Protein AF-A0A235BX98-F1 (afdb_monomer)

pLDDT: mean 77.64, std 10.69, range [43.06, 91.69]

Organism: NCBI:txid1973747

Radius of gyration: 21.09 Å; Cα contacts (8 Å, |Δi|>4): 47; chains: 1; bounding box: 27×21×73 Å

Structure (mmCIF, N/CA/C/O backbone):
data_AF-A0A235BX98-F1
#
_entry.id   AF-A0A235BX98-F1
#
loop_
_atom_site.group_PDB
_atom_site.id
_atom_site.type_symbol
_atom_site.label_atom_id
_atom_site.label_alt_id
_atom_site.label_comp_id
_atom_site.label_asym_id
_atom_site.label_entity_id
_atom_site.label_seq_id
_atom_site.pdbx_PDB_ins_code
_atom_site.Cartn_x
_atom_site.Cartn_y
_atom_site.Cartn_z
_atom_site.occupancy
_atom_site.B_iso_or_equiv
_atom_site.auth_seq_id
_atom_site.auth_comp_id
_atom_site.auth_asym_id
_atom_site.auth_atom_id
_atom_site.pdbx_PDB_model_num
ATOM 1 N N . MET A 1 1 ? -10.513 -13.742 -60.213 1.00 43.06 1 MET A N 1
ATOM 2 C CA . MET A 1 1 ? -10.405 -12.403 -59.591 1.00 43.06 1 MET A CA 1
ATOM 3 C C . MET A 1 1 ? -9.758 -12.582 -58.226 1.00 43.06 1 MET A C 1
ATOM 5 O O . MET A 1 1 ? -10.316 -13.288 -57.399 1.00 43.06 1 MET A O 1
ATOM 9 N N . ALA A 1 2 ? -8.540 -12.075 -58.023 1.00 49.12 2 ALA A N 1
ATOM 10 C CA . ALA A 1 2 ? -7.800 -12.284 -56.780 1.00 49.12 2 ALA A CA 1
ATOM 11 C C . ALA A 1 2 ? -8.336 -11.345 -55.689 1.00 49.12 2 ALA A C 1
ATOM 13 O O . ALA A 1 2 ? -8.170 -10.127 -55.777 1.00 49.12 2 ALA A O 1
ATOM 14 N N . HIS A 1 3 ? -8.999 -11.908 -54.678 1.00 54.88 3 HIS A N 1
ATOM 15 C CA . HIS A 1 3 ? -9.428 -11.166 -53.498 1.00 54.88 3 HIS A CA 1
ATOM 16 C C . HIS A 1 3 ? -8.187 -10.673 -52.746 1.00 54.88 3 HIS A C 1
ATOM 18 O O . HIS A 1 3 ? -7.486 -11.443 -52.092 1.00 54.88 3 HIS A O 1
ATOM 24 N N . LYS A 1 4 ? -7.891 -9.374 -52.866 1.00 55.81 4 LYS A N 1
ATOM 25 C CA . LYS A 1 4 ? -6.885 -8.695 -52.046 1.00 55.81 4 LYS A CA 1
ATOM 26 C C . LYS A 1 4 ? -7.403 -8.680 -50.607 1.00 55.81 4 LYS A C 1
ATOM 28 O O . LYS A 1 4 ? -8.223 -7.836 -50.256 1.00 55.81 4 LYS A O 1
ATOM 33 N N . GLY A 1 5 ? -6.969 -9.652 -49.806 1.00 60.22 5 GLY A N 1
ATOM 34 C CA . GLY A 1 5 ? -7.255 -9.699 -48.375 1.00 60.22 5 GLY A CA 1
ATOM 35 C C . GLY A 1 5 ? -6.841 -8.388 -47.705 1.00 60.22 5 GLY A C 1
ATOM 36 O O . GLY A 1 5 ? -5.775 -7.841 -47.995 1.00 60.22 5 GLY A O 1
ATOM 37 N N . ALA A 1 6 ? -7.713 -7.854 -46.850 1.00 63.69 6 ALA A N 1
ATOM 38 C CA . ALA A 1 6 ? -7.448 -6.633 -46.106 1.00 63.69 6 ALA A CA 1
ATOM 39 C C . ALA A 1 6 ? -6.209 -6.831 -45.220 1.00 63.69 6 ALA A C 1
ATOM 41 O O . ALA A 1 6 ? -6.174 -7.719 -44.370 1.00 63.69 6 ALA A O 1
ATOM 42 N N . TRP A 1 7 ? -5.183 -6.004 -45.418 1.00 63.41 7 TRP A N 1
ATOM 43 C CA . TRP A 1 7 ? -3.986 -6.000 -44.583 1.00 63.41 7 TRP A CA 1
ATOM 44 C C . TRP A 1 7 ? -4.337 -5.434 -43.202 1.00 63.41 7 TRP A C 1
ATOM 46 O O . TRP A 1 7 ? -4.240 -4.229 -42.965 1.00 63.41 7 TRP A O 1
ATOM 56 N N . ILE A 1 8 ? -4.776 -6.295 -42.283 1.00 66.94 8 ILE A N 1
ATOM 57 C CA . ILE A 1 8 ? -5.010 -5.923 -40.886 1.00 66.94 8 ILE A CA 1
ATOM 58 C C . ILE A 1 8 ? -3.639 -5.715 -40.232 1.00 66.94 8 ILE A C 1
ATOM 60 O O . ILE A 1 8 ? -2.958 -6.665 -39.850 1.00 66.94 8 ILE A O 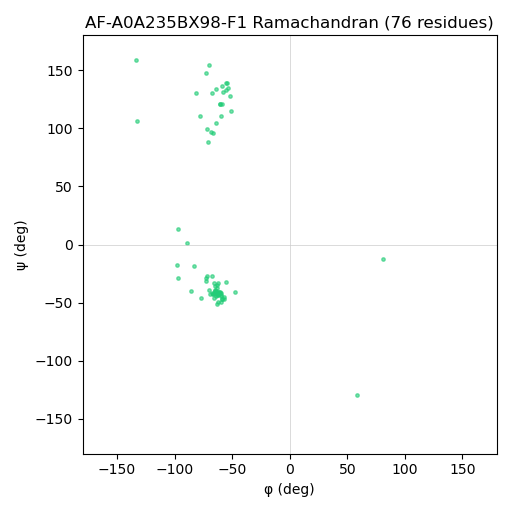1
ATOM 64 N N . LYS A 1 9 ? -3.205 -4.456 -40.110 1.00 66.88 9 LYS A N 1
ATOM 65 C CA . LYS A 1 9 ? -2.035 -4.102 -39.296 1.00 66.88 9 LYS A CA 1
ATOM 66 C C . LYS A 1 9 ? -2.385 -4.328 -37.824 1.00 66.88 9 LYS A C 1
ATOM 68 O O . LYS A 1 9 ? -2.994 -3.467 -37.193 1.00 66.88 9 LYS A O 1
ATOM 73 N N . VAL A 1 10 ? -2.002 -5.481 -37.277 1.00 72.00 10 VAL A N 1
ATOM 74 C CA . VAL A 1 10 ? -2.089 -5.755 -35.836 1.00 72.00 10 VAL A CA 1
ATOM 75 C C . VAL A 1 10 ? -1.242 -4.707 -35.109 1.00 72.00 10 VAL A C 1
ATOM 77 O O . VAL A 1 10 ? -0.016 -4.685 -35.236 1.00 72.00 10 VAL A O 1
ATOM 80 N N . ARG A 1 11 ? -1.890 -3.789 -34.381 1.00 70.44 11 ARG A N 1
ATOM 81 C CA . ARG A 1 11 ? -1.191 -2.821 -33.524 1.00 70.44 11 ARG A CA 1
ATOM 82 C C . ARG A 1 11 ? -0.405 -3.616 -32.481 1.00 70.44 11 ARG A C 1
ATOM 84 O O . ARG A 1 11 ? -1.005 -4.364 -31.712 1.00 70.44 11 ARG A O 1
ATOM 91 N N . ARG A 1 12 ? 0.923 -3.452 -32.438 1.00 69.00 12 ARG A N 1
ATOM 92 C CA . ARG A 1 12 ? 1.722 -3.956 -31.311 1.00 69.00 12 ARG A CA 1
ATOM 93 C C . ARG A 1 12 ? 1.141 -3.373 -30.022 1.00 69.00 12 ARG A C 1
ATOM 95 O O . ARG A 1 12 ? 0.866 -2.173 -29.967 1.00 69.00 12 ARG A O 1
ATOM 102 N N . GLN A 1 13 ? 0.942 -4.222 -29.014 1.00 71.56 13 GLN A N 1
ATOM 103 C CA . GLN A 1 13 ? 0.612 -3.751 -27.673 1.00 71.56 13 GLN A CA 1
ATOM 104 C C . GLN A 1 13 ? 1.689 -2.759 -27.229 1.00 71.56 13 GLN A C 1
ATOM 106 O O . GLN A 1 13 ? 2.872 -2.954 -27.520 1.00 71.56 13 GLN A O 1
ATOM 111 N N . MET A 1 14 ? 1.268 -1.675 -26.572 1.00 64.75 14 MET A N 1
ATOM 112 C CA . MET A 1 14 ? 2.202 -0.717 -25.986 1.00 64.75 14 MET A CA 1
ATOM 113 C C . MET A 1 14 ? 3.195 -1.481 -25.107 1.00 64.75 14 MET A C 1
ATOM 115 O O . MET A 1 14 ? 2.788 -2.277 -24.259 1.00 64.75 14 MET A O 1
ATOM 119 N N . SER A 1 15 ? 4.494 -1.267 -25.333 1.00 68.88 15 SER A N 1
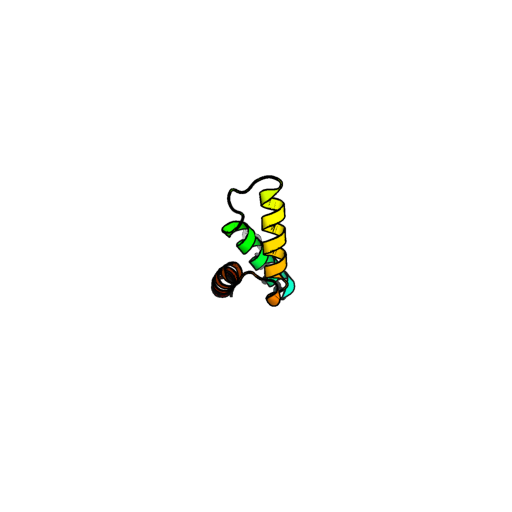ATOM 120 C CA . SER A 1 15 ? 5.530 -1.812 -24.457 1.00 68.88 15 SER A CA 1
ATOM 121 C C . SER A 1 15 ? 5.251 -1.347 -23.032 1.00 68.88 15 SER A C 1
ATOM 123 O O . SER A 1 15 ? 4.900 -0.180 -22.842 1.00 68.88 15 SER A O 1
ATOM 125 N N . LYS A 1 16 ? 5.417 -2.230 -22.037 1.00 68.56 16 LYS A N 1
ATOM 126 C CA . LYS A 1 16 ? 5.326 -1.834 -20.626 1.00 68.56 16 LYS A CA 1
ATOM 127 C C . LYS A 1 16 ? 6.234 -0.622 -20.407 1.00 68.56 16 LYS A C 1
ATOM 129 O O . LYS A 1 16 ? 7.443 -0.721 -20.602 1.00 68.56 16 LYS A O 1
ATOM 134 N N . TYR A 1 17 ? 5.640 0.521 -20.070 1.00 59.31 17 TYR A N 1
ATOM 135 C CA . TYR A 1 17 ? 6.407 1.702 -19.703 1.00 59.31 17 TYR A CA 1
ATOM 136 C C . TYR A 1 17 ? 7.181 1.368 -18.422 1.00 59.31 17 TYR A C 1
ATOM 138 O O . TYR A 1 17 ? 6.589 0.755 -17.528 1.00 59.31 17 TYR A O 1
ATOM 146 N N . PRO A 1 18 ? 8.481 1.694 -18.325 1.00 66.50 18 PRO A N 1
ATOM 147 C CA . PRO A 1 18 ? 9.232 1.431 -17.108 1.00 66.50 18 PRO A CA 1
ATOM 148 C C . PRO A 1 18 ? 8.566 2.165 -15.938 1.00 66.50 18 PRO A C 1
ATOM 150 O O . PRO A 1 18 ? 8.401 3.384 -15.977 1.00 66.50 18 PRO A O 1
ATOM 153 N N . GLU A 1 19 ? 8.144 1.418 -14.914 1.00 78.56 19 GLU A N 1
ATOM 154 C CA . GLU A 1 19 ? 7.549 2.013 -13.717 1.00 78.56 19 GLU A CA 1
ATOM 155 C C . GLU A 1 19 ? 8.620 2.800 -12.954 1.00 78.56 19 GLU A C 1
ATOM 157 O O . GLU A 1 19 ? 9.707 2.290 -12.666 1.00 78.56 19 GLU A O 1
ATOM 162 N N . THR A 1 20 ? 8.316 4.047 -12.598 1.00 84.75 20 THR A N 1
ATOM 163 C CA . THR A 1 20 ? 9.219 4.845 -11.763 1.00 84.75 20 THR A CA 1
ATOM 164 C C . THR A 1 20 ? 9.245 4.294 -10.328 1.00 84.75 20 THR A C 1
ATOM 166 O O . THR A 1 20 ? 8.257 3.718 -9.860 1.00 84.75 20 THR A O 1
ATOM 169 N N . PRO A 1 21 ? 10.326 4.509 -9.554 1.00 83.12 21 PRO A N 1
ATOM 170 C CA . PRO A 1 21 ? 10.374 4.094 -8.148 1.00 83.12 21 PRO A CA 1
ATOM 171 C C . PRO A 1 21 ? 9.217 4.658 -7.308 1.00 83.12 21 PRO A C 1
ATOM 173 O O . PRO A 1 21 ? 8.726 4.010 -6.388 1.00 83.12 21 PRO A O 1
ATOM 176 N N . GLN A 1 22 ? 8.741 5.858 -7.649 1.00 81.12 22 GLN A N 1
ATOM 177 C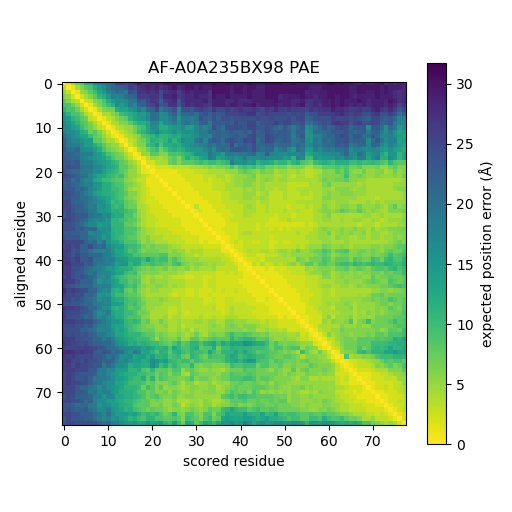 CA . GLN A 1 22 ? 7.569 6.470 -7.023 1.00 81.12 22 GLN A CA 1
ATOM 178 C C . GLN A 1 22 ? 6.283 5.703 -7.350 1.00 81.12 22 GLN A C 1
ATOM 180 O O . GLN A 1 22 ? 5.483 5.459 -6.450 1.00 81.12 22 GLN A O 1
ATOM 185 N N . GLN A 1 23 ? 6.098 5.271 -8.602 1.00 82.25 23 GLN A N 1
ATOM 186 C CA . GLN A 1 23 ? 4.944 4.461 -9.005 1.00 82.25 23 GLN A CA 1
ATOM 187 C C . GLN A 1 23 ? 4.915 3.120 -8.265 1.00 82.25 23 GLN A C 1
ATOM 189 O O . GLN A 1 23 ? 3.859 2.732 -7.761 1.00 82.25 23 GLN A O 1
ATOM 194 N N . LYS A 1 24 ? 6.075 2.472 -8.085 1.00 83.81 24 LYS A N 1
ATOM 195 C CA . LYS A 1 24 ? 6.190 1.263 -7.253 1.00 83.81 24 LYS A CA 1
ATOM 196 C C . LYS A 1 24 ? 5.754 1.515 -5.805 1.00 83.81 24 LYS A C 1
ATOM 198 O O . LYS A 1 24 ? 4.947 0.760 -5.266 1.00 83.81 24 LYS A O 1
ATOM 203 N N . LYS A 1 25 ? 6.215 2.610 -5.185 1.00 82.38 25 LYS A N 1
ATOM 204 C CA . LYS A 1 25 ? 5.813 2.988 -3.814 1.00 82.38 25 LYS A CA 1
ATOM 205 C C . LYS A 1 25 ? 4.312 3.264 -3.696 1.00 82.38 25 LYS A C 1
ATOM 207 O O . LYS A 1 25 ? 3.690 2.809 -2.741 1.00 82.38 25 LYS A O 1
ATOM 212 N N . VAL A 1 26 ? 3.716 3.954 -4.673 1.00 84.19 26 VAL A N 1
ATOM 213 C CA . VAL A 1 26 ? 2.264 4.213 -4.711 1.00 84.19 26 VAL A CA 1
ATOM 214 C C . VAL A 1 26 ? 1.480 2.906 -4.822 1.00 84.19 26 VAL A C 1
ATOM 216 O O . VAL A 1 26 ? 0.502 2.717 -4.099 1.00 84.19 26 VAL A O 1
ATOM 219 N N . LYS A 1 27 ? 1.928 1.982 -5.679 1.00 85.44 27 LYS A N 1
ATOM 220 C CA . LYS A 1 27 ? 1.315 0.659 -5.844 1.00 85.44 27 LYS A CA 1
ATOM 221 C C . LYS A 1 27 ? 1.340 -0.134 -4.534 1.00 85.44 27 LYS A C 1
ATOM 223 O O . LYS A 1 27 ? 0.294 -0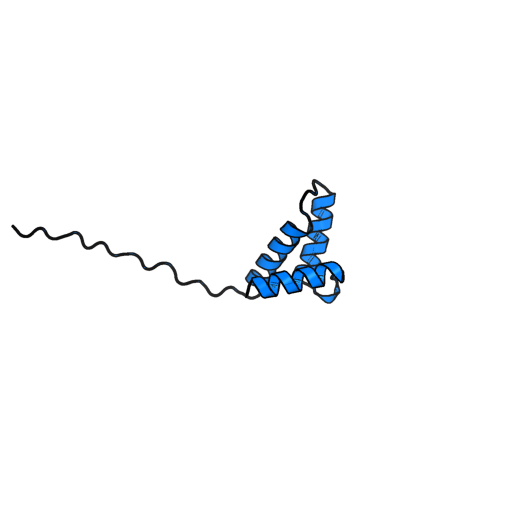.606 -4.095 1.00 85.44 27 LYS A O 1
ATOM 228 N N . ILE A 1 28 ? 2.497 -0.203 -3.873 1.00 84.88 28 ILE A N 1
ATOM 229 C CA . ILE A 1 28 ? 2.653 -0.869 -2.569 1.00 84.88 28 ILE A CA 1
ATOM 230 C C . ILE A 1 28 ? 1.791 -0.191 -1.496 1.00 84.88 28 ILE A C 1
ATOM 232 O O . ILE A 1 28 ? 1.103 -0.874 -0.742 1.00 84.88 28 ILE A O 1
ATOM 236 N N . GLY A 1 29 ? 1.764 1.144 -1.453 1.00 85.19 29 GLY A N 1
ATOM 237 C CA . GLY A 1 29 ? 0.914 1.896 -0.529 1.00 85.19 29 GLY A CA 1
ATOM 238 C C . GLY A 1 29 ? -0.574 1.588 -0.715 1.00 85.19 29 GLY A C 1
ATOM 239 O O . GLY A 1 29 ? -1.286 1.381 0.264 1.00 85.19 29 GLY A O 1
ATOM 240 N N . GLY A 1 30 ? -1.040 1.478 -1.962 1.00 85.88 30 GLY A N 1
ATOM 241 C CA . GLY A 1 30 ? -2.411 1.067 -2.272 1.00 85.88 30 GLY A CA 1
ATOM 242 C C . GLY A 1 30 ? -2.738 -0.351 -1.794 1.00 85.88 30 GLY A C 1
ATOM 243 O O . GLY A 1 30 ? -3.802 -0.569 -1.212 1.00 85.88 30 GLY A O 1
ATOM 244 N N . LEU A 1 31 ? -1.817 -1.301 -1.987 1.00 86.62 31 LEU A N 1
ATOM 245 C CA . LEU A 1 31 ? -1.970 -2.677 -1.501 1.00 86.62 31 LEU A CA 1
ATOM 246 C C . LEU A 1 31 ? -2.012 -2.737 0.030 1.00 86.62 31 LEU A C 1
ATOM 248 O O . LEU A 1 31 ? -2.900 -3.374 0.591 1.00 86.62 31 LEU A O 1
ATOM 252 N N . LEU A 1 32 ? -1.127 -2.004 0.707 1.00 85.75 32 LEU A N 1
ATOM 253 C CA . LEU A 1 32 ? -1.131 -1.912 2.166 1.00 85.75 32 LEU A CA 1
ATOM 254 C C . LEU A 1 32 ? -2.451 -1.350 2.703 1.00 85.75 32 LEU A C 1
ATOM 256 O O . LEU A 1 32 ? -2.996 -1.895 3.658 1.00 85.75 32 LEU A O 1
ATOM 260 N N . ILE A 1 33 ? -3.000 -0.295 2.088 1.00 88.12 33 ILE A N 1
ATOM 261 C CA . ILE A 1 33 ? -4.297 0.267 2.505 1.00 88.12 33 ILE A CA 1
ATOM 262 C C . ILE A 1 33 ? -5.394 -0.790 2.365 1.00 88.12 33 ILE A C 1
ATOM 264 O O . ILE A 1 33 ? -6.246 -0.917 3.244 1.00 88.12 33 ILE A O 1
ATOM 268 N N . ARG A 1 34 ? -5.375 -1.555 1.269 1.00 86.94 34 ARG A N 1
ATOM 269 C CA . ARG A 1 34 ? -6.372 -2.593 1.003 1.00 86.94 34 ARG A CA 1
ATOM 270 C C . ARG A 1 34 ? -6.335 -3.717 2.035 1.00 86.94 34 ARG A C 1
ATOM 272 O O . ARG A 1 34 ? -7.404 -4.180 2.420 1.00 86.94 34 ARG A O 1
ATOM 279 N N . GLU A 1 35 ? -5.151 -4.143 2.460 1.00 86.81 35 GLU A N 1
ATOM 280 C CA . GLU A 1 35 ? -4.992 -5.213 3.451 1.00 86.81 35 GLU A CA 1
ATOM 281 C C . GLU A 1 35 ? -5.267 -4.718 4.878 1.00 86.81 35 GLU A C 1
ATOM 283 O O . GLU A 1 35 ? -6.019 -5.338 5.626 1.00 86.81 35 GLU A O 1
ATOM 288 N N . VAL A 1 36 ? -4.714 -3.561 5.248 1.00 86.94 36 VAL A N 1
ATOM 289 C CA . VAL A 1 36 ? -4.717 -3.066 6.635 1.00 86.94 36 VAL A CA 1
ATOM 290 C C . VAL A 1 36 ? -5.991 -2.295 6.979 1.00 86.94 36 VAL A C 1
ATOM 292 O O . VAL A 1 36 ? -6.523 -2.418 8.082 1.00 86.94 36 VAL A O 1
ATOM 295 N N . CYS A 1 37 ? -6.493 -1.472 6.058 1.00 88.19 37 CYS A N 1
ATOM 296 C CA . CYS A 1 37 ? -7.649 -0.605 6.300 1.00 88.19 37 CYS A CA 1
ATOM 297 C C . CYS A 1 37 ? -8.964 -1.215 5.800 1.00 88.19 37 CYS A C 1
ATOM 299 O O . CYS A 1 37 ? -9.981 -0.522 5.713 1.00 88.19 37 CYS A O 1
ATOM 301 N N . LYS A 1 38 ? -8.963 -2.513 5.476 1.00 89.31 38 LYS A N 1
ATOM 302 C CA . LYS A 1 38 ? -10.147 -3.243 5.021 1.00 89.31 38 LYS A CA 1
ATOM 303 C C . LYS A 1 38 ? -11.262 -3.173 6.063 1.00 89.31 38 LYS A C 1
ATOM 305 O O . LYS A 1 38 ? -11.044 -3.436 7.239 1.00 89.31 38 LYS A O 1
ATOM 310 N N . GLY A 1 39 ? -12.474 -2.838 5.625 1.00 88.00 39 GLY A N 1
ATOM 311 C CA . GLY A 1 39 ? -13.664 -2.814 6.484 1.00 88.00 39 GLY A CA 1
ATOM 312 C C . GLY A 1 39 ? -13.832 -1.556 7.343 1.00 88.00 39 GLY A C 1
ATOM 313 O O . GLY A 1 39 ? -14.934 -1.332 7.839 1.00 88.00 39 GLY A O 1
ATOM 314 N N . LYS A 1 40 ? -12.808 -0.699 7.457 1.00 90.81 40 LYS A N 1
ATOM 315 C CA . LYS A 1 40 ? -12.919 0.604 8.131 1.00 90.81 40 LYS A CA 1
ATOM 316 C C . LYS A 1 40 ? -13.720 1.587 7.276 1.00 90.81 40 LYS A C 1
ATOM 318 O O . LYS A 1 40 ? -13.658 1.541 6.045 1.00 90.81 40 LYS A O 1
ATOM 323 N N . LYS A 1 41 ? -14.461 2.497 7.913 1.00 91.69 41 LYS A N 1
ATOM 324 C CA . LYS A 1 41 ? -15.275 3.525 7.239 1.00 91.69 41 LYS A CA 1
ATOM 325 C C . LYS A 1 41 ? -15.064 4.897 7.882 1.00 91.69 41 LYS A C 1
ATOM 327 O O . LYS A 1 41 ? -14.650 4.992 9.031 1.00 91.69 41 LYS A O 1
ATOM 332 N N . GLY A 1 42 ? -15.363 5.962 7.138 1.00 91.50 42 GLY A N 1
ATOM 333 C CA . GLY A 1 42 ? -15.337 7.335 7.655 1.00 91.50 42 GLY A CA 1
ATOM 334 C C . GLY A 1 42 ? -13.970 7.747 8.211 1.00 91.50 42 GLY A C 1
ATOM 335 O O . GLY A 1 42 ? -12.950 7.577 7.543 1.00 91.50 42 GLY A O 1
ATOM 336 N N . MET A 1 43 ? -13.960 8.284 9.433 1.00 91.38 43 MET A N 1
ATOM 337 C CA . MET A 1 43 ? -12.752 8.783 10.104 1.00 91.38 43 MET A CA 1
ATOM 338 C C . MET A 1 43 ? -11.707 7.687 10.340 1.00 91.38 43 MET A C 1
ATOM 340 O O . MET A 1 43 ? -10.536 7.887 10.029 1.00 91.38 43 MET A O 1
ATOM 344 N N . GLU A 1 44 ? -12.128 6.494 10.765 1.00 88.38 44 GLU A N 1
ATOM 345 C CA . GLU A 1 44 ? -11.213 5.376 11.040 1.00 88.38 44 GLU A CA 1
ATOM 346 C C . GLU A 1 44 ? -10.450 4.922 9.788 1.00 88.38 44 GLU A C 1
ATOM 348 O O . GLU A 1 44 ? -9.293 4.496 9.854 1.00 88.38 44 GLU A O 1
ATOM 353 N N . PHE A 1 45 ? -11.094 5.011 8.620 1.00 91.31 45 PHE A N 1
ATOM 354 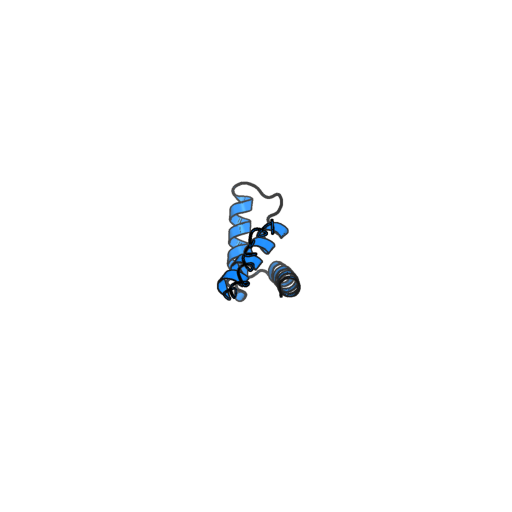C CA . PHE A 1 45 ? -10.432 4.737 7.350 1.00 91.31 45 PHE A CA 1
ATOM 355 C C . PHE A 1 45 ? -9.399 5.816 7.018 1.00 91.31 45 PHE A C 1
ATOM 357 O O . PHE A 1 45 ? -8.302 5.487 6.572 1.00 91.31 45 PHE A O 1
ATOM 364 N N . MET A 1 46 ? -9.730 7.090 7.240 1.00 88.00 46 MET A N 1
ATOM 365 C CA . MET A 1 46 ? -8.836 8.213 6.946 1.00 88.00 46 MET A CA 1
ATOM 366 C C . MET A 1 46 ? -7.584 8.196 7.825 1.00 88.00 46 MET A C 1
ATOM 368 O O . MET A 1 46 ? -6.478 8.386 7.312 1.00 88.00 46 MET A O 1
ATOM 372 N N . GLU A 1 47 ? -7.736 7.895 9.113 1.00 89.75 47 GLU A N 1
ATOM 373 C CA . GLU A 1 47 ? -6.616 7.729 10.042 1.00 89.75 47 GLU A CA 1
ATOM 374 C C . GLU A 1 47 ? -5.738 6.547 9.626 1.00 89.75 47 GLU A C 1
ATOM 376 O O . GLU A 1 47 ? -4.541 6.714 9.391 1.00 89.75 47 GLU A O 1
ATOM 381 N N . CYS A 1 48 ? -6.346 5.377 9.404 1.00 87.38 48 CYS A N 1
ATOM 382 C CA . CYS A 1 48 ? -5.625 4.186 8.958 1.00 87.38 48 CYS A CA 1
ATOM 383 C C . CYS A 1 48 ? -4.865 4.423 7.645 1.00 87.38 48 CYS A C 1
ATOM 385 O O . CYS A 1 48 ? -3.692 4.072 7.519 1.00 87.38 48 CYS A O 1
ATOM 387 N N . ARG A 1 49 ? -5.512 5.061 6.664 1.00 87.69 49 ARG A N 1
ATOM 388 C CA . ARG A 1 49 ? -4.898 5.400 5.378 1.00 87.69 49 ARG A CA 1
ATOM 389 C C . ARG A 1 49 ? -3.696 6.320 5.564 1.00 87.69 49 ARG A C 1
ATOM 391 O O . ARG A 1 49 ? -2.695 6.134 4.879 1.00 87.69 49 ARG A O 1
ATOM 398 N N . THR A 1 50 ? -3.789 7.299 6.459 1.00 87.81 50 THR A N 1
ATOM 399 C CA . THR A 1 50 ? -2.699 8.247 6.722 1.00 87.81 50 THR A CA 1
ATOM 400 C C . THR A 1 50 ? -1.499 7.540 7.343 1.00 87.81 50 THR A C 1
ATOM 402 O O . THR A 1 50 ? -0.384 7.709 6.850 1.00 87.81 50 THR A O 1
ATOM 405 N N . GLU A 1 51 ? -1.723 6.677 8.339 1.00 85.19 51 GLU A N 1
ATOM 406 C CA . GLU A 1 51 ? -0.659 5.868 8.949 1.00 85.19 51 GLU A CA 1
ATOM 407 C C . GLU A 1 51 ? 0.024 4.952 7.921 1.00 85.19 51 GLU A C 1
ATOM 409 O O . GLU A 1 51 ? 1.253 4.862 7.855 1.00 85.19 51 GLU A O 1
ATOM 414 N N . VAL A 1 52 ? -0.771 4.292 7.076 1.00 86.06 52 VAL A N 1
ATOM 415 C CA . VAL A 1 52 ? -0.258 3.382 6.049 1.00 86.06 52 VAL A CA 1
ATOM 416 C C . VAL A 1 52 ? 0.523 4.130 4.969 1.00 86.06 52 VAL A C 1
ATOM 418 O O . VAL A 1 52 ? 1.585 3.667 4.551 1.00 86.06 52 VAL A O 1
ATOM 421 N N . LEU A 1 53 ? 0.036 5.289 4.517 1.00 83.44 53 LEU A N 1
ATOM 422 C CA . LEU A 1 53 ? 0.742 6.100 3.525 1.00 83.44 53 LEU A CA 1
ATOM 423 C C . LEU A 1 53 ? 2.067 6.627 4.071 1.00 83.44 53 LEU A C 1
ATOM 425 O O . LEU A 1 53 ? 3.062 6.587 3.350 1.00 83.44 53 LEU A O 1
ATOM 429 N N . GLN A 1 54 ? 2.111 7.059 5.333 1.00 84.31 5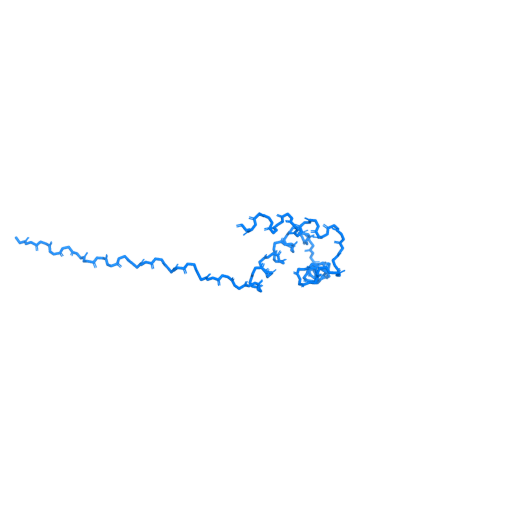4 GLN A N 1
ATOM 430 C CA . GLN A 1 54 ? 3.369 7.450 5.969 1.00 84.31 54 GLN A CA 1
ATOM 431 C C . GLN A 1 54 ? 4.375 6.294 5.938 1.00 84.31 54 GLN A C 1
ATOM 433 O O . GLN A 1 54 ? 5.486 6.48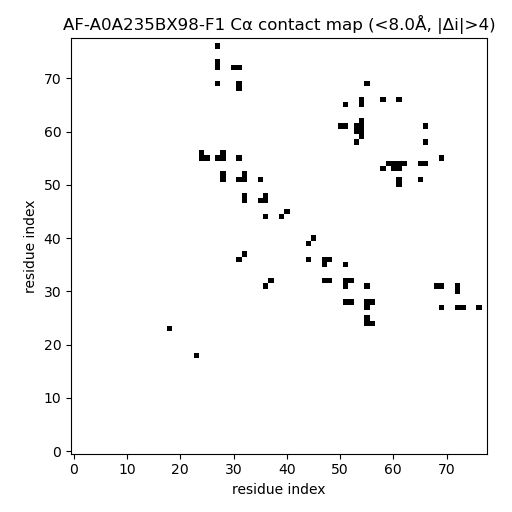8 5.459 1.00 84.31 54 GLN A O 1
ATOM 438 N N . CYS 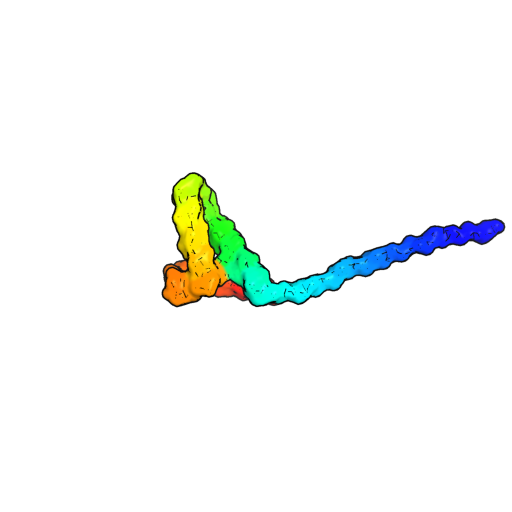A 1 55 ? 3.956 5.077 6.298 1.00 80.94 55 CYS A N 1
ATOM 439 C CA . CYS A 1 55 ? 4.808 3.886 6.199 1.00 80.94 55 CYS A CA 1
ATOM 440 C C . CYS A 1 55 ? 5.226 3.536 4.752 1.00 80.94 55 CYS A C 1
ATOM 442 O O . CYS A 1 55 ? 6.329 3.041 4.501 1.00 80.94 55 CYS A O 1
ATOM 444 N N . ALA A 1 56 ? 4.359 3.761 3.761 1.00 77.50 56 ALA A N 1
ATOM 445 C CA . ALA A 1 56 ? 4.673 3.452 2.366 1.00 77.50 56 ALA A CA 1
ATOM 446 C C . ALA A 1 56 ? 5.829 4.317 1.824 1.00 77.50 56 ALA A C 1
ATOM 448 O O . ALA A 1 56 ? 6.657 3.818 1.054 1.00 77.50 56 ALA A O 1
ATOM 449 N N . PHE A 1 57 ? 5.915 5.581 2.251 1.00 77.81 57 PHE A N 1
ATOM 450 C CA . PHE A 1 57 ? 6.934 6.533 1.795 1.00 77.81 57 PHE A CA 1
ATOM 451 C C . PHE A 1 57 ? 8.143 6.663 2.729 1.00 77.81 57 PHE A C 1
ATOM 453 O O . PHE A 1 57 ? 9.234 6.937 2.224 1.00 77.81 57 PHE A O 1
ATOM 460 N N . ASP A 1 58 ? 7.959 6.439 4.031 1.00 77.94 58 ASP A N 1
ATOM 461 C CA . ASP A 1 58 ? 8.949 6.641 5.092 1.00 77.94 58 ASP A CA 1
ATOM 462 C C . ASP A 1 58 ? 8.989 5.408 6.018 1.00 77.94 58 ASP A C 1
ATOM 464 O O . ASP A 1 58 ? 8.070 5.154 6.801 1.00 77.94 58 ASP A O 1
ATOM 468 N N . ASP A 1 59 ? 10.048 4.604 5.890 1.00 73.25 59 ASP A N 1
ATOM 469 C CA . ASP A 1 59 ? 10.199 3.340 6.620 1.00 73.25 59 ASP A CA 1
ATOM 470 C C . ASP A 1 59 ? 10.480 3.541 8.118 1.00 73.25 59 ASP A C 1
ATOM 472 O O . ASP A 1 59 ? 10.109 2.689 8.926 1.00 73.25 59 ASP A O 1
ATOM 476 N N . GLU A 1 60 ? 11.079 4.670 8.511 1.00 71.94 60 GLU A N 1
ATOM 477 C CA . GLU A 1 60 ? 11.479 4.933 9.902 1.00 71.94 60 GLU A CA 1
ATOM 478 C C . GLU A 1 60 ? 10.278 5.216 10.809 1.00 71.94 60 GLU A C 1
ATOM 480 O O . GLU A 1 60 ? 10.291 4.906 12.000 1.00 71.94 60 GLU A O 1
ATOM 485 N N . LYS A 1 61 ? 9.203 5.762 10.235 1.00 68.25 61 LYS A N 1
ATOM 486 C CA . LYS A 1 61 ? 7.955 6.071 10.952 1.00 68.25 61 LYS A CA 1
ATOM 487 C C . LYS A 1 61 ? 6.966 4.911 10.951 1.00 68.25 61 LYS A C 1
ATOM 489 O O . LYS A 1 61 ? 5.860 5.031 11.482 1.00 68.25 61 LYS A O 1
ATOM 494 N N . CYS A 1 62 ? 7.335 3.783 10.351 1.00 74.75 62 CYS A N 1
ATOM 495 C CA . CYS A 1 62 ? 6.439 2.657 10.201 1.00 74.75 62 CYS A CA 1
ATOM 496 C C . CYS A 1 62 ? 6.375 1.801 11.478 1.00 74.75 62 CYS A C 1
ATOM 498 O O . CYS A 1 62 ? 7.389 1.354 12.017 1.00 74.75 62 CYS A O 1
ATOM 500 N N . LYS A 1 63 ? 5.157 1.500 11.950 1.00 75.94 63 LYS A N 1
ATOM 501 C CA . LYS A 1 63 ? 4.944 0.500 13.012 1.00 75.94 63 LYS A CA 1
ATOM 502 C C . LYS A 1 63 ? 5.502 -0.851 12.532 1.00 75.94 63 LYS A C 1
ATOM 504 O O . LYS A 1 63 ? 5.222 -1.256 11.406 1.00 75.94 63 LYS A O 1
ATOM 509 N N . LYS A 1 64 ? 6.232 -1.589 13.384 1.00 73.50 64 LYS A N 1
ATOM 510 C CA . LYS A 1 64 ? 6.883 -2.875 13.027 1.00 73.50 64 LYS A CA 1
ATOM 511 C C . LYS A 1 64 ? 5.956 -3.854 12.286 1.00 73.50 64 LYS A C 1
ATOM 513 O O . LYS A 1 64 ? 6.366 -4.446 11.295 1.00 73.50 64 LYS A O 1
ATOM 518 N N . ALA A 1 65 ? 4.693 -3.951 12.709 1.00 70.50 65 ALA A N 1
ATOM 519 C CA . ALA A 1 65 ? 3.689 -4.809 12.076 1.00 70.50 65 ALA A CA 1
ATOM 520 C C . ALA A 1 65 ? 3.369 -4.414 10.618 1.00 70.50 65 ALA A C 1
ATOM 522 O O . ALA A 1 65 ? 3.191 -5.279 9.767 1.00 70.50 65 ALA A O 1
ATOM 523 N N . LEU A 1 66 ? 3.337 -3.115 10.302 1.00 75.56 66 LEU A N 1
ATOM 524 C CA . LEU A 1 66 ? 3.110 -2.623 8.937 1.00 75.56 66 LEU A CA 1
ATOM 525 C C . LEU A 1 66 ? 4.338 -2.847 8.044 1.00 75.56 66 LEU A C 1
ATOM 527 O O . LEU A 1 66 ? 4.200 -3.114 6.851 1.00 75.56 66 LEU A O 1
ATOM 531 N N . LEU A 1 67 ? 5.530 -2.801 8.637 1.00 77.75 67 LEU A N 1
ATOM 532 C CA . LEU A 1 67 ? 6.809 -3.046 7.971 1.00 77.75 67 LEU A CA 1
ATOM 533 C C . LEU A 1 67 ? 6.928 -4.493 7.466 1.00 77.75 67 LEU A C 1
ATOM 535 O O . LEU A 1 67 ? 7.415 -4.726 6.361 1.00 77.75 67 LEU A O 1
ATOM 539 N N . GLU A 1 68 ? 6.447 -5.470 8.236 1.00 80.00 68 GLU A N 1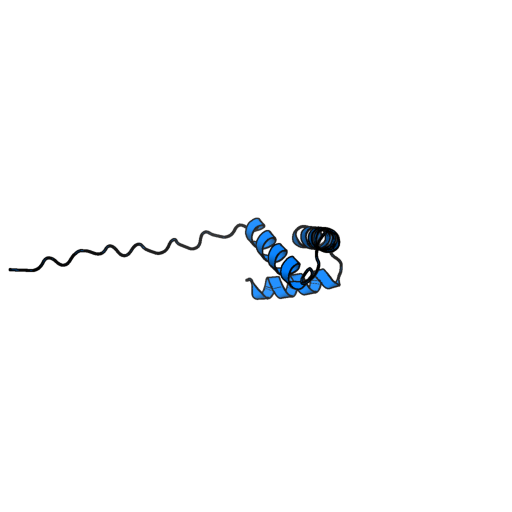
ATOM 540 C CA . GLU A 1 68 ? 6.420 -6.878 7.813 1.00 80.00 68 GLU A CA 1
ATOM 541 C C . GLU A 1 68 ? 5.456 -7.116 6.648 1.00 80.00 68 GLU A C 1
ATOM 543 O O . GLU A 1 68 ? 5.805 -7.800 5.683 1.00 80.00 68 GLU A O 1
ATOM 548 N N . VAL A 1 69 ? 4.265 -6.515 6.701 1.00 78.06 69 VAL A N 1
ATOM 549 C CA . VAL A 1 69 ? 3.279 -6.601 5.612 1.00 78.06 69 VAL A CA 1
ATOM 550 C C . VAL A 1 69 ? 3.817 -5.921 4.351 1.00 78.06 69 VAL A C 1
ATOM 552 O O . VAL A 1 69 ? 3.698 -6.474 3.259 1.00 78.06 69 VAL A O 1
ATOM 555 N N . LYS A 1 70 ? 4.492 -4.773 4.495 1.00 77.56 70 LYS A N 1
ATOM 556 C CA . LYS A 1 70 ? 5.150 -4.070 3.385 1.00 77.56 70 LYS A CA 1
ATOM 557 C C . LYS A 1 70 ? 6.201 -4.947 2.709 1.00 77.56 70 LYS A C 1
ATOM 559 O O . LYS A 1 70 ? 6.192 -5.056 1.488 1.00 77.56 70 LYS A O 1
ATOM 564 N N . LYS A 1 71 ? 7.068 -5.605 3.487 1.00 80.94 71 LYS A N 1
ATOM 565 C CA . LYS A 1 71 ? 8.108 -6.503 2.954 1.00 80.94 71 LYS A CA 1
ATOM 566 C C . LYS A 1 71 ? 7.521 -7.691 2.191 1.00 80.94 71 LYS A C 1
ATOM 568 O O . LYS A 1 71 ? 8.037 -8.023 1.130 1.00 80.94 71 LYS A O 1
ATOM 573 N N . LYS A 1 72 ? 6.436 -8.293 2.693 1.00 82.69 72 LYS A N 1
ATOM 574 C CA . LYS A 1 72 ? 5.728 -9.382 1.996 1.00 82.69 72 LYS A CA 1
ATOM 575 C C . LYS A 1 72 ? 5.150 -8.914 0.659 1.00 82.69 72 LYS A C 1
ATOM 577 O O . LYS A 1 72 ? 5.430 -9.519 -0.367 1.00 82.69 72 LYS A O 1
ATOM 582 N N . LEU A 1 73 ? 4.433 -7.790 0.660 1.00 79.19 73 LEU A N 1
ATOM 583 C CA . LEU A 1 73 ? 3.825 -7.230 -0.553 1.00 79.19 73 LEU A CA 1
ATOM 584 C C . LEU A 1 73 ? 4.861 -6.764 -1.581 1.00 79.19 73 LEU A C 1
ATOM 586 O O . LEU A 1 73 ? 4.615 -6.841 -2.779 1.00 79.19 73 LEU A O 1
ATOM 590 N N . GLN A 1 74 ? 6.013 -6.271 -1.127 1.00 79.94 74 GLN A N 1
ATOM 591 C CA . GLN A 1 74 ? 7.100 -5.881 -2.016 1.00 79.94 74 GLN A CA 1
ATOM 592 C C . GLN A 1 74 ? 7.755 -7.104 -2.673 1.00 79.94 74 GLN A C 1
ATOM 594 O O . GLN A 1 74 ? 8.021 -7.059 -3.867 1.00 79.94 74 GLN A O 1
ATOM 599 N N . ALA A 1 75 ? 7.923 -8.210 -1.939 1.00 78.56 75 ALA A N 1
ATOM 600 C CA . ALA A 1 75 ? 8.436 -9.469 -2.484 1.00 78.56 75 ALA A CA 1
ATOM 601 C C . ALA A 1 75 ? 7.478 -10.153 -3.482 1.00 78.56 75 ALA A C 1
ATOM 603 O O . ALA A 1 75 ? 7.937 -10.890 -4.344 1.00 78.56 75 ALA A O 1
ATOM 604 N N . GLU A 1 76 ? 6.166 -9.924 -3.374 1.00 71.56 76 GLU A N 1
ATOM 605 C CA . GLU A 1 76 ? 5.163 -10.428 -4.331 1.00 71.56 76 GLU A CA 1
ATOM 606 C C . GLU A 1 76 ? 5.000 -9.538 -5.579 1.00 71.56 76 GLU A C 1
ATOM 608 O O . GLU A 1 76 ? 4.417 -9.966 -6.577 1.00 71.56 76 GLU A O 1
ATOM 613 N N . ALA A 1 77 ? 5.446 -8.278 -5.513 1.00 66.25 77 ALA A N 1
ATOM 614 C CA . ALA A 1 77 ? 5.238 -7.278 -6.561 1.00 66.25 77 ALA A CA 1
ATOM 615 C C . ALA A 1 77 ? 6.427 -7.105 -7.525 1.00 66.25 77 ALA A C 1
ATOM 617 O O . ALA A 1 77 ? 6.225 -6.513 -8.594 1.00 66.25 77 ALA A O 1
ATOM 618 N N . ASP A 1 78 ? 7.619 -7.567 -7.139 1.00 57.38 78 ASP A N 1
ATOM 619 C CA . ASP A 1 78 ? 8.829 -7.642 -7.975 1.00 57.38 78 ASP A CA 1
ATOM 620 C C . ASP A 1 78 ? 8.921 -9.000 -8.698 1.00 57.38 78 ASP A C 1
ATOM 622 O O . ASP A 1 78 ? 9.329 -8.986 -9.885 1.00 57.38 78 ASP A O 1
#

Secondary structure (DSSP, 8-state):
----------PPPPP-PPPPHHHHHHHHHHHHHHHHSTT--HHHHHHHHHHHHHHHH-STTS-HHHHHHHHHHHHHH-

Solvent-accessible surface area (backbone atoms only — not comparable to full-atom values): 4858 Å² total; per-residue (Å²): 132,86,80,79,72,80,85,79,78,77,75,76,75,80,72,84,72,83,76,49,74,65,54,52,37,52,52,53,27,53,50,48,35,57,69,72,36,57,92,50,59,74,67,62,26,53,53,45,44,51,59,42,45,47,32,46,80,35,69,89,78,33,56,69,74,58,49,55,54,48,53,52,55,50,68,74,71,112

Mean predicted aligned error: 10.65 Å

Foldseek 3Di:
DDPPPDPPPDDDDPDPDPQDPVNLLVVLLVVLLCVFLPPPDDPSSVVRSVLSNCCSVPVVSHDPVSNVVSVVSSVVVD

Sequence (78 aa):
MAHKGAWIKVRRQMSKYPETPQQKKVKIGGLLIREVCKGKKGMEFMECRTEVLQCAFDDEKCKKALLEVKKKLQAEAD